Protein AF-0000000087151967 (afdb_homodimer)

Foldseek 3Di:
DPPPDCDPVNLVVLLLVLLLVLLVLVVDDPVRRPVVVSVVSLVVSPVSDDPPVSLVSNLVSVCVVVVPDDSCVSCVVSVNNPVPD/DPPPDCDPVNLVVLLLVLLLVLLVLVVDDPVRRPVVVSVVSLVVSPVSDDPPVSLVSNLVSVCVVVVPDDSCVSCVVSVCNPVPD

Sequence (170 aa):
MPRKGITGHDDWVVTEALATALVALEQLPSKHQPRAHMEDVRKILTSRCESGAVTLHLAQAKCRLFPDTNPLIIYEEYGLKDGLGMPRKGITGHDDWVVTEALATALVALEQLPSKHQPRAHMEDVRKILTSRCESGAVTLHLAQAKCRLFPDTNPLIIYEEYGLKDGLG

pLDDT: mean 89.19, std 17.87, range [27.5, 98.94]

Solvent-accessible surface area (backbone atoms only — not comparable to full-atom values): 9668 Å² total; per-residue (Å²): 127,80,75,78,71,80,45,75,66,50,54,50,51,50,48,51,22,32,26,27,21,47,50,57,46,64,69,43,61,76,92,64,39,62,54,72,61,46,50,52,45,50,52,55,41,49,73,74,35,61,89,68,44,48,54,51,44,38,34,52,26,44,40,63,77,36,71,87,52,61,57,67,60,46,31,37,76,60,70,42,60,66,83,69,117,126,78,78,76,71,79,46,75,66,51,52,50,51,51,47,50,22,35,26,28,21,47,51,56,47,66,69,42,60,77,92,63,39,62,57,71,62,46,50,53,44,49,51,54,44,49,74,74,36,60,88,64,44,49,54,52,45,38,33,52,27,44,41,63,76,37,71,86,53,60,57,69,60,48,31,38,75,60,68,39,62,65,84,70,107

Radius of gyration: 16.24 Å; Cα contacts (8 Å, |Δi|>4): 169; chains: 2; bounding box: 43×48×34 Å

Structure (mmCIF, N/CA/C/O backbone):
data_AF-0000000087151967-model_v1
#
loop_
_entity.id
_entity.type
_entity.pdbx_description
1 polymer 'Uncharacterized protein'
#
loop_
_atom_site.group_PDB
_atom_site.id
_atom_site.type_symbol
_atom_site.label_atom_id
_atom_site.label_alt_id
_atom_site.label_comp_id
_atom_site.label_asym_id
_atom_site.label_entity_id
_atom_site.label_seq_id
_atom_site.pdbx_PDB_ins_code
_atom_site.Cartn_x
_atom_site.Cartn_y
_atom_site.Cartn_z
_atom_site.occupancy
_atom_site.B_iso_or_equiv
_atom_site.auth_seq_id
_atom_site.auth_comp_id
_atom_site.auth_asym_id
_atom_site.auth_atom_id
_atom_site.pdbx_PDB_model_num
ATOM 1 N N . MET A 1 1 ? -25.062 -5.84 13.07 1 27.5 1 MET A N 1
ATOM 2 C CA . MET A 1 1 ? -23.938 -5.613 13.984 1 27.5 1 MET A CA 1
ATOM 3 C C . MET A 1 1 ? -23.141 -4.391 13.555 1 27.5 1 MET A C 1
ATOM 5 O O . MET A 1 1 ? -23.016 -4.098 12.367 1 27.5 1 MET A O 1
ATOM 9 N N . PRO A 1 2 ? -22.891 -3.307 14.398 1 30.02 2 PRO A N 1
ATOM 10 C CA . PRO A 1 2 ? -22.297 -2.037 13.977 1 30.02 2 PRO A CA 1
ATOM 11 C C . PRO A 1 2 ? -21.062 -2.227 13.109 1 30.02 2 PRO A C 1
ATOM 13 O O . PRO A 1 2 ? -20.359 -3.238 13.234 1 30.02 2 PRO A O 1
ATOM 16 N N . ARG A 1 3 ? -21.016 -2.119 11.883 1 38.25 3 ARG A N 1
ATOM 17 C CA . ARG A 1 3 ? -19.766 -1.962 11.148 1 38.25 3 ARG A CA 1
ATOM 18 C C . ARG A 1 3 ? -18.672 -1.381 12.055 1 38.25 3 ARG A C 1
ATOM 20 O O . ARG A 1 3 ? -18.797 -0.248 12.523 1 38.25 3 ARG A O 1
ATOM 27 N N . LYS A 1 4 ? -18 -2.066 13 1 44.59 4 LYS A N 1
ATOM 28 C CA . LYS A 1 4 ? -17.125 -1.518 14.039 1 44.59 4 LYS A CA 1
ATOM 29 C C . LYS A 1 4 ? -16.312 -0.345 13.508 1 44.59 4 LYS A C 1
ATOM 31 O O . LYS A 1 4 ? -15.727 -0.43 12.43 1 44.59 4 LYS A O 1
ATOM 36 N N . GLY A 1 5 ? -16.578 0.877 13.852 1 45.44 5 GLY A N 1
ATOM 37 C CA . GLY A 1 5 ? -16.172 2.234 13.516 1 45.44 5 GLY A CA 1
ATOM 38 C C . GLY A 1 5 ? -14.672 2.402 13.383 1 45.44 5 GLY A C 1
ATOM 39 O O . GLY A 1 5 ? -13.906 1.871 14.188 1 45.44 5 GLY A O 1
ATOM 40 N N . ILE A 1 6 ? -14.172 2.426 12.07 1 55.44 6 ILE A N 1
ATOM 41 C CA . ILE A 1 6 ? -12.781 2.82 11.836 1 55.44 6 ILE A CA 1
ATOM 42 C C . ILE A 1 6 ? -12.344 3.811 12.914 1 55.44 6 ILE A C 1
ATOM 44 O O . ILE A 1 6 ? -13.008 4.824 13.148 1 55.44 6 ILE A O 1
ATOM 48 N N . THR A 1 7 ? -11.414 3.357 13.875 1 71.25 7 THR A N 1
ATOM 49 C CA . THR A 1 7 ? -10.828 4.25 14.875 1 71.25 7 THR A CA 1
ATOM 50 C C . THR A 1 7 ? -9.82 5.195 14.227 1 71.25 7 THR A C 1
ATOM 52 O O . THR A 1 7 ? -9.477 5.035 13.055 1 71.25 7 THR A O 1
ATOM 55 N N . GLY A 1 8 ? -9.508 6.285 14.812 1 81.88 8 GLY A N 1
ATOM 56 C CA . GLY A 1 8 ? -8.445 7.16 14.352 1 81.88 8 GLY A CA 1
ATOM 57 C C . GLY A 1 8 ? -7.184 6.414 13.961 1 81.88 8 GLY A C 1
ATOM 58 O O . GLY A 1 8 ? -6.555 6.734 12.953 1 81.88 8 GLY A O 1
ATOM 59 N N . HIS A 1 9 ? -6.859 5.387 14.695 1 87.38 9 HIS A N 1
ATOM 60 C CA . HIS A 1 9 ? -5.707 4.547 14.398 1 87.38 9 HIS A CA 1
ATOM 61 C C . HIS A 1 9 ? -5.887 3.822 13.07 1 87.38 9 HIS A C 1
ATOM 63 O O . HIS A 1 9 ? -4.973 3.797 12.242 1 87.38 9 HIS A O 1
ATOM 69 N N . ASP A 1 10 ? -7.039 3.264 12.812 1 91.38 10 ASP A N 1
ATOM 70 C CA . ASP A 1 10 ? -7.309 2.572 11.555 1 91.38 10 ASP A CA 1
ATOM 71 C C . ASP A 1 10 ? -7.203 3.525 10.367 1 91.38 10 ASP A C 1
ATOM 73 O O . ASP A 1 10 ? -6.699 3.15 9.305 1 91.38 10 ASP A O 1
ATOM 77 N N . ASP A 1 11 ? -7.754 4.719 10.594 1 92.56 11 ASP A N 1
ATOM 78 C CA . ASP A 1 11 ? -7.664 5.711 9.531 1 92.56 11 ASP A CA 1
ATOM 79 C C . ASP A 1 11 ? -6.207 6.008 9.18 1 92.56 11 ASP A C 1
ATOM 81 O O . ASP A 1 11 ? -5.859 6.137 8 1 92.56 11 ASP A O 1
ATOM 85 N N . TRP A 1 12 ? -5.363 6.109 10.203 1 95.62 12 TRP A N 1
ATOM 86 C CA . TRP A 1 12 ? -3.941 6.355 9.984 1 95.62 12 TRP A CA 1
ATOM 87 C C . TRP A 1 12 ? -3.289 5.176 9.273 1 95.62 12 TRP A C 1
ATOM 89 O O . TRP A 1 12 ? -2.506 5.359 8.336 1 95.62 12 TRP A O 1
ATOM 99 N N . VAL A 1 13 ? -3.586 4.008 9.656 1 97.62 13 VAL A N 1
ATOM 100 C CA . VAL A 1 13 ? -3.021 2.803 9.055 1 97.62 13 VAL A CA 1
ATOM 101 C C . VAL A 1 13 ? -3.383 2.742 7.57 1 97.62 13 VAL A C 1
ATOM 103 O O . VAL A 1 13 ? -2.525 2.475 6.727 1 97.62 13 VAL A O 1
ATOM 106 N N . VAL A 1 14 ? -4.648 3.021 7.293 1 97.75 14 VAL A N 1
ATOM 107 C CA . VAL A 1 14 ? -5.102 2.996 5.906 1 97.75 14 VAL A CA 1
ATOM 108 C C . VAL A 1 14 ? -4.367 4.07 5.105 1 97.75 14 VAL A C 1
ATOM 110 O O . VAL A 1 14 ? -3.906 3.814 3.992 1 97.75 14 VAL A O 1
ATOM 113 N N . THR A 1 15 ? -4.219 5.227 5.695 1 97.69 15 THR A N 1
ATOM 114 C CA . THR A 1 15 ? -3.533 6.32 5.016 1 97.69 15 THR A CA 1
ATOM 115 C C . THR A 1 15 ? -2.092 5.938 4.691 1 97.69 15 THR A C 1
ATOM 117 O O . THR A 1 15 ? -1.638 6.117 3.559 1 97.69 15 THR A O 1
ATOM 120 N N . GLU A 1 16 ? -1.428 5.355 5.625 1 98.44 16 GLU A N 1
ATOM 121 C CA . GLU A 1 16 ? -0.041 4.953 5.414 1 98.44 16 GLU A CA 1
ATOM 122 C C . GLU A 1 16 ? 0.055 3.814 4.402 1 98.44 16 GLU A C 1
ATOM 124 O O . GLU A 1 16 ? 1.013 3.742 3.629 1 98.44 16 GLU A O 1
ATOM 129 N N . ALA A 1 17 ? -0.927 2.941 4.457 1 98.69 17 ALA A N 1
ATOM 130 C CA . ALA A 1 17 ? -0.931 1.844 3.492 1 98.69 17 ALA A CA 1
ATOM 131 C C . ALA A 1 17 ? -1.141 2.361 2.072 1 98.69 17 ALA A C 1
ATOM 133 O O . ALA A 1 17 ? -0.495 1.895 1.132 1 98.69 17 ALA A O 1
ATOM 134 N N . LEU A 1 18 ? -2.043 3.316 1.925 1 98.69 18 LEU A N 1
ATOM 135 C CA . LEU A 1 18 ? -2.256 3.941 0.624 1 98.69 18 LEU A CA 1
ATOM 136 C C . LEU A 1 18 ? -0.967 4.574 0.109 1 98.69 18 LEU A C 1
ATOM 138 O O . LEU A 1 18 ? -0.583 4.359 -1.044 1 98.69 18 LEU A O 1
ATOM 142 N N . ALA A 1 19 ? -0.304 5.293 0.963 1 98.69 19 ALA A N 1
ATOM 143 C CA . ALA A 1 19 ? 0.949 5.934 0.571 1 98.69 19 ALA A CA 1
ATOM 144 C C . ALA A 1 19 ? 2.004 4.895 0.202 1 98.69 19 ALA A C 1
ATOM 146 O O . ALA A 1 19 ? 2.689 5.031 -0.813 1 98.69 19 ALA A O 1
ATOM 147 N N . THR A 1 20 ? 2.156 3.891 1.007 1 98.94 20 THR A N 1
ATOM 148 C CA . THR A 1 20 ? 3.146 2.846 0.77 1 98.94 20 THR A CA 1
ATOM 149 C C . THR A 1 20 ? 2.873 2.133 -0.553 1 98.94 20 THR A C 1
ATOM 151 O O . THR A 1 20 ? 3.797 1.887 -1.332 1 98.94 20 THR A O 1
ATOM 154 N N . ALA A 1 21 ? 1.615 1.794 -0.763 1 98.94 21 ALA A N 1
ATOM 155 C CA . ALA A 1 21 ? 1.249 1.142 -2.018 1 98.94 21 ALA A CA 1
ATOM 156 C C . ALA A 1 21 ? 1.609 2.016 -3.215 1 98.94 21 ALA A C 1
ATOM 158 O O . ALA A 1 21 ? 2.191 1.535 -4.191 1 98.94 21 ALA A O 1
ATOM 159 N N . LEU A 1 22 ? 1.259 3.287 -3.123 1 98.81 22 LEU A N 1
ATOM 160 C CA . LEU A 1 22 ? 1.521 4.199 -4.234 1 98.81 22 LEU A CA 1
ATOM 161 C C . LEU A 1 22 ? 3.018 4.293 -4.516 1 98.81 22 LEU A C 1
ATOM 163 O O . LEU A 1 22 ? 3.443 4.18 -5.668 1 98.81 22 LEU A O 1
ATOM 167 N N . VAL A 1 23 ? 3.812 4.457 -3.508 1 98.88 23 VAL A N 1
ATOM 168 C CA . VAL A 1 23 ? 5.258 4.578 -3.686 1 98.88 23 VAL A CA 1
ATOM 169 C C . VAL A 1 23 ? 5.816 3.271 -4.242 1 98.88 23 VAL A C 1
ATOM 171 O O . VAL A 1 23 ? 6.695 3.285 -5.109 1 98.88 23 VAL A O 1
ATOM 174 N N . ALA A 1 24 ? 5.34 2.141 -3.727 1 98.88 24 ALA A N 1
ATOM 175 C CA . ALA A 1 24 ? 5.801 0.854 -4.238 1 98.88 24 ALA A CA 1
ATOM 176 C C . ALA A 1 24 ? 5.508 0.72 -5.73 1 98.88 24 ALA A C 1
ATOM 178 O O . ALA A 1 24 ? 6.371 0.288 -6.504 1 98.88 24 ALA A O 1
ATOM 179 N N . LEU A 1 25 ? 4.332 1.053 -6.129 1 98.81 25 LEU A N 1
ATOM 180 C CA . LEU A 1 25 ? 3.932 0.943 -7.527 1 98.81 25 LEU A CA 1
ATOM 181 C C . LEU A 1 25 ? 4.727 1.912 -8.398 1 98.81 25 LEU A C 1
ATOM 183 O O . LEU A 1 25 ? 5.027 1.61 -9.555 1 98.81 25 LEU A O 1
ATOM 187 N N . GLU A 1 26 ? 5.102 3.041 -7.883 1 98.44 26 GLU A N 1
ATOM 188 C CA . GLU A 1 26 ? 5.871 4.051 -8.609 1 98.44 26 GLU A CA 1
ATOM 189 C C . GLU A 1 26 ? 7.281 3.557 -8.906 1 98.44 26 GLU A C 1
ATOM 191 O O . GLU A 1 26 ? 7.957 4.094 -9.789 1 98.44 26 GLU A O 1
ATOM 196 N N . GLN A 1 27 ? 7.695 2.588 -8.125 1 98.19 27 GLN A N 1
ATOM 197 C CA . GLN A 1 27 ? 9.047 2.078 -8.32 1 98.19 27 GLN A CA 1
ATOM 198 C C . GLN A 1 27 ? 9.109 1.14 -9.523 1 98.19 27 GLN A C 1
ATOM 200 O O . GLN A 1 27 ? 10.203 0.799 -9.992 1 98.19 27 GLN A O 1
ATOM 205 N N . LEU A 1 28 ? 7.992 0.682 -10.047 1 98.25 28 LEU A N 1
ATOM 206 C CA . LEU A 1 28 ? 7.961 -0.209 -11.203 1 98.25 28 LEU A CA 1
ATOM 207 C C . LEU A 1 28 ? 8.344 0.538 -12.477 1 98.25 28 LEU A C 1
ATOM 209 O O . LEU A 1 28 ? 8.156 1.753 -12.57 1 98.25 28 LEU A O 1
ATOM 213 N N . PRO A 1 29 ? 8.953 -0.252 -13.469 1 97.81 29 PRO A N 1
ATOM 214 C CA . PRO A 1 29 ? 9.078 0.382 -14.789 1 97.81 29 PRO A CA 1
ATOM 215 C C . PRO A 1 29 ? 7.754 0.949 -15.297 1 97.81 29 PRO A C 1
ATOM 217 O O . PRO A 1 29 ? 6.691 0.388 -15.023 1 97.81 29 PRO A O 1
ATOM 220 N N . SER A 1 30 ? 7.797 2.092 -16.094 1 97.38 30 SER A N 1
ATOM 221 C CA . SER A 1 30 ? 6.625 2.846 -16.516 1 97.38 30 SER A CA 1
ATOM 222 C C . SER A 1 30 ? 5.605 1.941 -17.203 1 97.38 30 SER A C 1
ATOM 224 O O . SER A 1 30 ? 4.398 2.088 -17 1 97.38 30 SER A O 1
ATOM 226 N N . LYS A 1 31 ? 6.051 0.979 -17.969 1 96.62 31 LYS A N 1
ATOM 227 C CA . LYS A 1 31 ? 5.16 0.118 -18.734 1 96.62 31 LYS A CA 1
ATOM 228 C C . LYS A 1 31 ? 4.367 -0.813 -17.828 1 96.62 31 LYS A C 1
ATOM 230 O O . LYS A 1 31 ? 3.342 -1.363 -18.234 1 96.62 31 LYS A O 1
ATOM 235 N N . HIS A 1 32 ? 4.875 -0.98 -16.562 1 97.44 32 HIS A N 1
ATOM 236 C CA . HIS A 1 32 ? 4.23 -1.921 -15.648 1 97.44 32 HIS A CA 1
ATOM 237 C C . HIS A 1 32 ? 3.416 -1.189 -14.594 1 97.44 32 HIS A C 1
ATOM 239 O O . HIS A 1 32 ? 2.76 -1.823 -13.758 1 97.44 32 HIS A O 1
ATOM 245 N N . GLN A 1 33 ? 3.471 0.177 -14.602 1 98.12 33 GLN A N 1
ATOM 246 C CA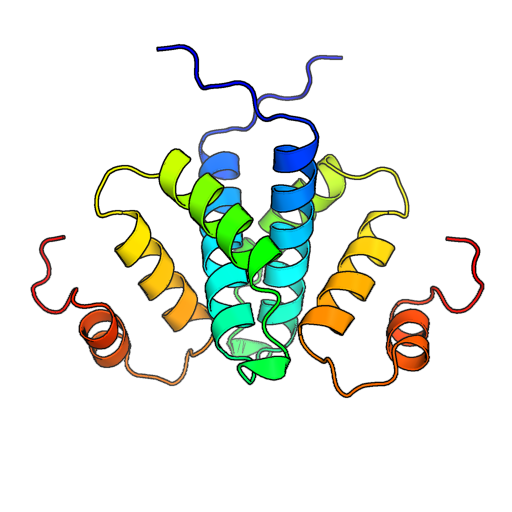 . GLN A 1 33 ? 2.727 0.928 -13.602 1 98.12 33 GLN A CA 1
ATOM 247 C C . GLN A 1 33 ? 1.239 0.978 -13.938 1 98.12 33 GLN A C 1
ATOM 249 O O . GLN A 1 33 ? 0.857 1.463 -15.008 1 98.12 33 GLN A O 1
ATOM 254 N N . PRO A 1 34 ? 0.412 0.386 -13.016 1 97.56 34 PRO A N 1
ATOM 255 C CA . PRO A 1 34 ? -1.028 0.512 -13.242 1 97.56 34 PRO A CA 1
ATOM 256 C C . PRO A 1 34 ? -1.546 1.926 -12.984 1 97.56 34 PRO A C 1
ATOM 258 O O . PRO A 1 34 ? -2.117 2.195 -11.93 1 97.56 34 PRO A O 1
ATOM 261 N N . ARG A 1 35 ? -1.534 2.758 -13.914 1 96.94 35 ARG A N 1
ATOM 262 C CA . ARG A 1 35 ? -1.692 4.199 -13.766 1 96.94 35 ARG A CA 1
ATOM 263 C C . ARG A 1 35 ? -3.09 4.551 -13.266 1 96.94 35 ARG A C 1
ATOM 265 O O . ARG A 1 35 ? -3.246 5.41 -12.398 1 96.94 35 ARG A O 1
ATOM 272 N N . ALA A 1 36 ? -4.074 3.887 -13.914 1 96.44 36 ALA A N 1
ATOM 273 C CA . ALA A 1 36 ? -5.434 4.188 -13.477 1 96.44 36 ALA A CA 1
ATOM 274 C C . ALA A 1 36 ? -5.625 3.855 -12 1 96.44 36 ALA A C 1
ATOM 276 O O . ALA A 1 36 ? -6.219 4.637 -11.258 1 96.44 36 ALA A O 1
ATOM 277 N N . HIS A 1 37 ? -5.113 2.703 -11.594 1 96.5 37 HIS A N 1
ATOM 278 C CA . HIS A 1 37 ? -5.184 2.312 -10.188 1 96.5 37 HIS A CA 1
ATOM 279 C C . HIS A 1 37 ? -4.402 3.279 -9.305 1 96.5 37 HIS A C 1
ATOM 281 O O . HIS A 1 37 ? -4.863 3.652 -8.227 1 96.5 37 HIS A O 1
ATOM 287 N N . MET A 1 38 ? -3.254 3.711 -9.703 1 98.38 38 MET A N 1
ATOM 288 C CA . MET A 1 38 ? -2.422 4.648 -8.953 1 98.38 38 MET A CA 1
ATOM 289 C C . MET A 1 38 ? -3.135 5.984 -8.773 1 98.38 38 MET A C 1
ATOM 291 O O . MET A 1 38 ? -3.057 6.594 -7.707 1 98.38 38 MET A O 1
ATOM 295 N N . GLU A 1 39 ? -3.814 6.414 -9.805 1 97.88 39 GLU A N 1
ATOM 296 C CA . GLU A 1 39 ? -4.574 7.656 -9.711 1 97.88 39 GLU A CA 1
ATOM 297 C C . GLU A 1 39 ? -5.691 7.543 -8.68 1 97.88 39 GLU A C 1
ATOM 299 O O . GLU A 1 39 ? -5.926 8.477 -7.902 1 97.88 39 GLU A O 1
ATOM 304 N N . ASP A 1 40 ? -6.348 6.402 -8.672 1 97.75 40 ASP A N 1
ATOM 305 C CA . ASP A 1 40 ? -7.395 6.184 -7.684 1 97.75 40 ASP A CA 1
ATOM 306 C C . ASP A 1 40 ? -6.824 6.199 -6.266 1 97.75 40 ASP A C 1
ATOM 308 O O . ASP A 1 40 ? -7.418 6.793 -5.359 1 97.75 40 ASP A O 1
ATOM 312 N N . VAL A 1 41 ? -5.738 5.586 -6.07 1 98.31 41 VAL A N 1
ATOM 313 C CA . VAL A 1 41 ? -5.086 5.562 -4.766 1 98.31 41 VAL A CA 1
ATOM 314 C C . VAL A 1 41 ? -4.719 6.984 -4.348 1 98.31 41 VAL A C 1
ATOM 316 O O . VAL A 1 41 ? -4.953 7.379 -3.201 1 98.31 41 VAL A O 1
ATOM 319 N N . ARG A 1 42 ? -4.18 7.734 -5.277 1 97.69 42 ARG A N 1
ATOM 320 C CA . ARG A 1 42 ? -3.783 9.109 -4.984 1 97.69 42 ARG A CA 1
ATOM 321 C C . ARG A 1 42 ? -4.988 9.953 -4.586 1 97.69 42 ARG A C 1
ATOM 323 O O . ARG A 1 42 ? -4.902 10.773 -3.668 1 97.69 42 ARG A O 1
ATOM 330 N N . LYS A 1 43 ? -6.043 9.758 -5.266 1 96.75 43 LYS A N 1
ATOM 331 C CA . LYS A 1 43 ? -7.262 10.5 -4.969 1 96.75 43 LYS A CA 1
ATOM 332 C C . LYS A 1 43 ? -7.75 10.219 -3.553 1 96.75 43 LYS A C 1
ATOM 334 O O . LYS A 1 43 ? -8.086 11.141 -2.809 1 96.75 43 LYS A O 1
ATOM 339 N N . ILE A 1 44 ? -7.816 9 -3.207 1 96.44 44 ILE A N 1
ATOM 340 C CA . ILE A 1 44 ? -8.297 8.625 -1.88 1 96.44 44 ILE A CA 1
ATOM 341 C C . ILE A 1 44 ? -7.32 9.133 -0.82 1 96.44 44 ILE A C 1
ATOM 343 O O . ILE A 1 44 ? -7.734 9.68 0.204 1 96.44 44 ILE A O 1
ATOM 347 N N . LEU A 1 45 ? -6.047 8.977 -1.094 1 97.19 45 LEU A N 1
ATOM 348 C CA . LEU A 1 45 ? -5.035 9.469 -0.166 1 97.19 45 LEU A CA 1
ATOM 349 C C . LEU A 1 45 ? -5.188 10.969 0.066 1 97.19 45 LEU A C 1
ATOM 351 O O . LEU A 1 45 ? -5.176 11.43 1.211 1 97.19 45 LEU A O 1
ATOM 355 N N . THR A 1 46 ? -5.359 11.688 -1.01 1 96.5 46 THR A N 1
ATOM 356 C CA . THR A 1 46 ? -5.5 13.141 -0.939 1 96.5 46 THR A CA 1
ATOM 357 C C . THR A 1 46 ? -6.75 13.523 -0.152 1 96.5 46 THR A C 1
ATOM 359 O O . THR A 1 46 ? -6.73 14.484 0.622 1 96.5 46 THR A O 1
ATOM 362 N N . SER A 1 47 ? -7.789 12.75 -0.341 1 93.56 47 SER A N 1
ATOM 363 C CA . SER A 1 47 ? -9.047 13.055 0.33 1 93.56 47 SER A CA 1
ATOM 364 C C . SER A 1 47 ? -8.953 12.789 1.828 1 93.56 47 SER A C 1
ATOM 366 O O . SER A 1 47 ? -9.734 13.328 2.609 1 93.56 47 SER A O 1
ATOM 368 N N . ARG A 1 48 ? -8.008 12.008 2.262 1 92.56 48 ARG A N 1
ATOM 369 C CA . ARG A 1 48 ? -7.883 11.617 3.66 1 92.56 48 ARG A CA 1
ATOM 370 C C . ARG A 1 48 ? -6.902 12.523 4.398 1 92.56 48 ARG A C 1
ATOM 372 O O . ARG A 1 48 ? -6.789 12.453 5.621 1 92.56 48 ARG A O 1
ATOM 379 N N . CYS A 1 49 ? -6.207 13.273 3.602 1 91.56 49 CYS A N 1
ATOM 380 C CA . CYS A 1 49 ? -5.121 14.039 4.203 1 91.56 49 CYS A CA 1
ATOM 381 C C . CYS A 1 49 ? -5.395 15.531 4.121 1 91.56 49 CYS A C 1
ATOM 383 O O . CYS A 1 49 ? -6.07 15.992 3.199 1 91.56 49 CYS A O 1
ATOM 385 N N . GLU A 1 50 ? -4.91 16.203 5.145 1 85.69 50 GLU A N 1
ATOM 386 C CA . GLU A 1 50 ? -4.848 17.656 5.027 1 85.69 50 GLU A CA 1
ATOM 387 C C . GLU A 1 50 ? -3.879 18.078 3.926 1 85.69 50 GLU A C 1
ATOM 389 O O . GLU A 1 50 ? -2.996 17.312 3.539 1 85.69 50 GLU A O 1
ATOM 394 N N . SER A 1 51 ? -3.988 19.266 3.541 1 78.75 51 SER A N 1
ATOM 395 C CA . SER A 1 51 ? -3.137 19.797 2.482 1 78.75 51 SER A CA 1
ATOM 396 C C . SER A 1 51 ? -1.661 19.672 2.85 1 78.75 51 SER A C 1
ATOM 398 O O . SER A 1 51 ? -1.269 20 3.973 1 78.75 51 SER A O 1
ATOM 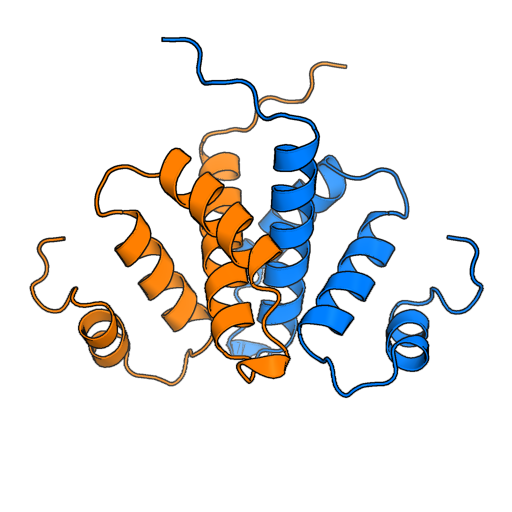400 N N . GLY A 1 52 ? -0.829 19.203 2.035 1 79.25 52 GLY A N 1
ATOM 401 C CA . GLY A 1 52 ? 0.601 19.062 2.258 1 79.25 52 GLY A CA 1
ATOM 402 C C . GLY A 1 52 ? 0.969 17.766 2.953 1 79.25 52 GLY A C 1
ATOM 403 O O . GLY A 1 52 ? 2.125 17.344 2.914 1 79.25 52 GLY A O 1
ATOM 404 N N . ALA A 1 53 ? -0.025 17.25 3.594 1 93.19 53 ALA A N 1
ATOM 405 C CA . ALA A 1 53 ? 0.288 16.047 4.359 1 93.19 53 ALA A CA 1
ATOM 406 C C . ALA A 1 53 ? 0.53 14.852 3.438 1 93.19 53 ALA A C 1
ATOM 408 O O . ALA A 1 53 ? 1.217 13.898 3.811 1 93.19 53 ALA A O 1
ATOM 409 N N . VAL A 1 54 ? -0.02 14.93 2.242 1 96.06 54 VAL A N 1
ATOM 410 C CA . VAL A 1 54 ? 0.13 13.836 1.288 1 96.06 54 VAL A CA 1
ATOM 411 C C . VAL A 1 54 ? 1.611 13.609 0.995 1 96.06 54 VAL A C 1
ATOM 413 O O . VAL A 1 54 ? 2.094 12.477 1.055 1 96.06 54 VAL A O 1
ATOM 416 N N . THR A 1 55 ? 2.303 14.711 0.719 1 96.25 55 THR A N 1
ATOM 417 C CA . THR A 1 55 ? 3.721 14.609 0.391 1 96.25 55 THR A CA 1
ATOM 418 C C . THR A 1 55 ? 4.508 14.031 1.564 1 96.25 55 THR A C 1
ATOM 420 O O . THR A 1 55 ? 5.43 13.234 1.369 1 96.25 55 THR A O 1
ATOM 423 N N . LEU A 1 56 ? 4.16 14.422 2.723 1 96.5 56 LEU A N 1
ATOM 424 C CA . LEU A 1 56 ? 4.812 13.883 3.912 1 96.5 56 LEU A CA 1
ATOM 425 C C . LEU A 1 56 ? 4.57 12.383 4.039 1 96.5 56 LEU A C 1
ATOM 427 O O . LEU A 1 56 ? 5.496 11.625 4.328 1 96.5 56 LEU A O 1
ATOM 431 N N . HIS A 1 57 ? 3.375 11.977 3.814 1 97.62 57 HIS A N 1
ATOM 432 C CA . HIS A 1 57 ? 3.064 10.547 3.875 1 97.62 57 HIS A CA 1
ATOM 433 C C . HIS A 1 57 ? 3.82 9.773 2.803 1 97.62 57 HIS A C 1
ATOM 435 O O . HIS A 1 57 ? 4.262 8.648 3.039 1 97.62 57 HIS A O 1
ATOM 441 N N . LEU A 1 58 ? 3.936 10.359 1.665 1 97.94 58 LEU A N 1
ATOM 442 C CA . LEU A 1 58 ? 4.668 9.695 0.595 1 97.94 58 LEU A CA 1
ATOM 443 C C . LEU A 1 58 ? 6.145 9.562 0.949 1 97.94 58 LEU A C 1
ATOM 445 O O . LEU A 1 58 ? 6.754 8.516 0.71 1 97.94 58 LEU A O 1
ATOM 449 N N . ALA A 1 59 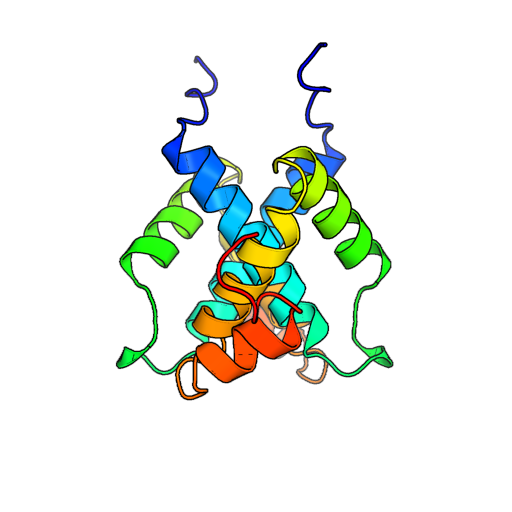? 6.688 10.609 1.506 1 97.56 59 ALA A N 1
ATOM 450 C CA . ALA A 1 59 ? 8.086 10.555 1.929 1 97.56 59 ALA A CA 1
ATOM 451 C C . ALA A 1 59 ? 8.297 9.492 3.002 1 97.56 59 ALA A C 1
ATOM 453 O O . ALA A 1 59 ? 9.266 8.734 2.955 1 97.56 59 ALA A O 1
ATOM 454 N N . GLN A 1 60 ? 7.414 9.461 3.891 1 97.69 60 GLN A N 1
ATOM 455 C CA . GLN A 1 60 ? 7.488 8.461 4.949 1 97.69 60 GLN A CA 1
ATOM 456 C C . GLN A 1 60 ? 7.383 7.051 4.379 1 97.69 60 GLN A C 1
ATOM 458 O O . GLN A 1 60 ? 8.086 6.141 4.824 1 97.69 60 GLN A O 1
ATOM 463 N N . ALA A 1 61 ? 6.539 6.836 3.473 1 98.5 61 ALA A N 1
ATOM 464 C CA . ALA A 1 61 ? 6.402 5.543 2.805 1 98.5 61 ALA A CA 1
ATOM 465 C C . ALA A 1 61 ? 7.695 5.152 2.096 1 98.5 61 ALA A C 1
ATOM 467 O O . ALA A 1 61 ? 8.117 3.992 2.148 1 98.5 61 ALA A O 1
ATOM 468 N N . LYS A 1 62 ? 8.266 6.133 1.401 1 98.56 62 LYS A N 1
ATOM 469 C CA . LYS A 1 62 ? 9.539 5.883 0.723 1 98.56 62 LYS A CA 1
ATOM 470 C C . LYS A 1 62 ? 10.609 5.445 1.714 1 98.56 62 LYS A C 1
ATOM 472 O O . LYS A 1 62 ? 11.398 4.539 1.427 1 98.56 62 LYS A O 1
ATOM 477 N N . CYS A 1 63 ? 10.664 6.105 2.82 1 98 63 CYS A N 1
ATOM 478 C CA . CYS A 1 63 ? 11.617 5.711 3.854 1 98 63 CYS A CA 1
ATOM 479 C C . CYS A 1 63 ? 11.383 4.273 4.297 1 98 63 CYS A C 1
ATOM 481 O O . CYS A 1 63 ? 12.328 3.531 4.547 1 98 63 CYS A O 1
ATOM 483 N N . ARG A 1 64 ? 10.109 3.855 4.418 1 97.94 64 ARG A N 1
ATOM 484 C CA . ARG A 1 64 ? 9.766 2.498 4.828 1 97.94 64 ARG A CA 1
ATOM 485 C C . ARG A 1 64 ? 10.273 1.478 3.812 1 97.94 64 ARG A C 1
ATOM 487 O O . ARG A 1 64 ? 10.75 0.405 4.188 1 97.94 64 ARG A O 1
ATOM 494 N N . LEU A 1 65 ? 10.164 1.829 2.592 1 98.56 65 LEU A N 1
ATOM 495 C CA . LEU A 1 65 ? 10.461 0.876 1.527 1 98.56 65 LEU A CA 1
ATOM 496 C C . LEU A 1 65 ? 11.945 0.877 1.199 1 98.56 65 LEU A C 1
ATOM 498 O O . LEU A 1 65 ? 12.453 -0.055 0.566 1 98.56 65 LEU A O 1
ATOM 502 N N . PHE A 1 66 ? 12.602 1.948 1.562 1 98.44 66 PHE A N 1
ATOM 503 C CA . PHE A 1 66 ? 14.031 2.068 1.306 1 98.44 66 PHE A CA 1
ATOM 504 C C . PHE A 1 66 ? 14.781 2.418 2.586 1 98.44 66 PHE A C 1
ATOM 506 O O . PHE A 1 66 ? 15.375 3.49 2.688 1 98.44 66 PHE A O 1
ATOM 513 N N . PRO A 1 67 ? 14.891 1.463 3.459 1 97.56 67 PRO A N 1
ATOM 514 C CA . PRO A 1 67 ? 15.383 1.747 4.809 1 97.56 67 PRO A CA 1
ATOM 515 C C . PRO A 1 67 ? 16.875 2.047 4.836 1 97.56 67 PRO A C 1
ATOM 517 O O . PRO A 1 67 ? 17.391 2.615 5.809 1 97.56 67 PRO A O 1
ATOM 520 N N . ASP A 1 68 ? 17.609 1.754 3.803 1 97.12 68 ASP A N 1
ATOM 521 C CA . ASP A 1 68 ? 19.047 1.971 3.812 1 97.12 68 ASP A CA 1
ATOM 522 C C . ASP A 1 68 ? 19.406 3.344 3.242 1 97.12 68 ASP A C 1
ATOM 524 O O . ASP A 1 68 ? 20.562 3.762 3.289 1 97.12 68 ASP A O 1
ATOM 528 N N . THR A 1 69 ? 18.406 4.023 2.721 1 97.31 69 THR A N 1
ATOM 529 C CA . THR A 1 69 ? 18.641 5.363 2.197 1 97.31 69 THR A CA 1
ATOM 530 C C . THR A 1 69 ? 18.516 6.406 3.303 1 97.31 69 THR A C 1
ATOM 532 O O . THR A 1 69 ? 17.594 6.328 4.129 1 97.31 69 THR A O 1
ATOM 535 N N . ASN A 1 70 ? 19.422 7.324 3.32 1 97.25 70 ASN A N 1
ATOM 536 C CA . ASN A 1 70 ? 19.328 8.43 4.273 1 97.25 70 ASN A CA 1
ATOM 537 C C . ASN A 1 70 ? 17.984 9.141 4.18 1 97.25 70 ASN A C 1
ATOM 539 O O . ASN A 1 70 ? 17.625 9.672 3.129 1 97.25 70 ASN A O 1
ATOM 543 N N . PRO A 1 71 ? 17.281 9.219 5.262 1 97.06 71 PRO A N 1
ATOM 544 C CA . PRO A 1 71 ? 15.969 9.852 5.223 1 97.06 71 PRO A CA 1
ATOM 545 C C . PRO A 1 71 ? 16.016 11.297 4.734 1 97.06 71 PRO A C 1
ATOM 547 O O . PRO A 1 71 ? 15.086 11.766 4.078 1 97.06 71 PRO A O 1
ATOM 550 N N . LEU A 1 72 ? 17.016 12.008 5.074 1 95.81 72 LEU A N 1
ATOM 551 C CA . LEU A 1 72 ? 17.125 13.398 4.652 1 95.81 72 LEU A CA 1
ATOM 552 C C . LEU A 1 72 ? 17.125 13.508 3.131 1 95.81 72 LEU A C 1
ATOM 554 O O . LEU A 1 72 ? 16.578 14.461 2.57 1 95.81 72 LEU A O 1
ATOM 558 N N . ILE A 1 73 ? 17.781 12.562 2.484 1 96.69 73 ILE A N 1
ATOM 559 C CA . ILE A 1 73 ? 17.812 12.516 1.027 1 96.69 73 ILE A CA 1
ATOM 560 C C . ILE A 1 73 ? 16.406 12.281 0.488 1 96.69 73 ILE A C 1
ATOM 562 O O . ILE A 1 73 ? 15.977 12.953 -0.453 1 96.69 73 ILE A O 1
ATOM 566 N N . ILE A 1 74 ? 15.664 11.438 1.132 1 97.06 74 ILE A N 1
ATOM 567 C CA . ILE A 1 74 ? 14.312 11.102 0.688 1 97.06 74 ILE A CA 1
ATOM 568 C C . ILE A 1 74 ? 13.391 12.305 0.888 1 97.06 74 ILE A C 1
ATOM 570 O O . ILE A 1 74 ? 12.648 12.68 -0.021 1 97.06 74 ILE A O 1
ATOM 574 N N . TYR A 1 75 ? 13.461 12.891 2.035 1 95.62 75 TYR A N 1
ATOM 575 C CA . TYR A 1 75 ? 12.602 14.039 2.295 1 95.62 75 TYR A CA 1
ATOM 576 C C . TYR A 1 75 ? 12.891 15.172 1.312 1 95.62 75 TYR A C 1
ATOM 578 O O . TYR A 1 75 ? 11.977 15.859 0.864 1 95.62 75 TYR A O 1
ATOM 586 N N . GLU A 1 76 ? 14.148 15.336 1.007 1 95.56 76 GLU A N 1
ATOM 587 C CA . GLU A 1 76 ? 14.523 16.344 0.018 1 95.56 76 GLU A CA 1
ATOM 588 C C . GLU A 1 76 ? 13.938 16.016 -1.354 1 95.56 76 GLU A C 1
ATOM 590 O O . GLU A 1 76 ? 13.492 16.906 -2.076 1 95.56 76 GLU A O 1
ATOM 595 N N . GLU A 1 77 ? 13.992 14.734 -1.73 1 95.31 77 GLU A N 1
ATOM 596 C CA . GLU A 1 77 ? 13.414 14.273 -2.988 1 95.31 77 GLU A CA 1
ATOM 597 C C . GLU A 1 77 ? 11.938 14.656 -3.094 1 95.31 77 GLU A C 1
ATOM 599 O O . GLU A 1 77 ? 11.43 14.891 -4.191 1 95.31 77 GLU A O 1
ATOM 604 N N . TYR A 1 78 ? 11.328 14.742 -1.934 1 95.06 78 TYR A N 1
ATOM 605 C CA . TYR A 1 78 ? 9.898 15.055 -1.915 1 95.06 78 TYR A CA 1
ATOM 606 C C . TYR A 1 78 ? 9.672 16.531 -1.626 1 95.06 78 TYR A C 1
ATOM 608 O O . TYR A 1 78 ? 8.539 16.953 -1.357 1 95.06 78 TYR A O 1
ATOM 616 N N . GLY A 1 79 ? 10.797 17.297 -1.643 1 92.81 79 GLY A N 1
ATOM 617 C CA . GLY A 1 79 ? 10.688 18.734 -1.499 1 92.81 79 GLY A CA 1
ATOM 618 C C . GLY A 1 79 ? 10.43 19.172 -0.07 1 92.81 79 GLY A C 1
ATOM 619 O O . GLY A 1 79 ? 9.836 20.234 0.163 1 92.81 79 GLY A O 1
ATOM 620 N N . LEU A 1 80 ? 10.641 18.281 0.879 1 89.5 80 LEU A N 1
ATOM 621 C CA . LEU A 1 80 ? 10.367 18.578 2.281 1 89.5 80 LEU A CA 1
ATOM 622 C C . LEU A 1 80 ? 11.641 19.016 3.002 1 89.5 80 LEU A C 1
ATOM 624 O O . LEU A 1 80 ? 11.703 18.984 4.234 1 89.5 80 LEU A O 1
ATOM 628 N N . LYS A 1 81 ? 12.75 19.219 2.201 1 73.94 81 LYS A N 1
ATOM 629 C CA . LYS A 1 81 ? 13.984 19.672 2.83 1 73.94 81 LYS A CA 1
ATOM 630 C C . LYS A 1 81 ? 13.695 20.656 3.957 1 73.94 81 LYS A C 1
ATOM 632 O O . LYS A 1 81 ? 14.367 20.641 4.992 1 73.94 81 LYS A O 1
ATOM 637 N N . ASP A 1 82 ? 13.016 21.703 3.602 1 59.72 82 ASP A N 1
ATOM 638 C CA . ASP A 1 82 ? 12.875 22.719 4.645 1 59.72 82 ASP A CA 1
ATOM 639 C C . ASP A 1 82 ? 11.891 22.266 5.719 1 59.72 82 ASP A C 1
ATOM 641 O O . ASP A 1 82 ? 10.852 21.688 5.41 1 59.72 82 ASP A O 1
ATOM 645 N N . GLY A 1 83 ? 12.203 21.453 6.836 1 46.47 83 GLY A N 1
ATOM 646 C CA . GLY A 1 83 ? 11.5 20.953 8.008 1 46.47 83 GLY A CA 1
ATOM 647 C C . GLY A 1 83 ? 10.008 21.219 7.965 1 46.47 83 GLY A C 1
ATOM 648 O O . GLY A 1 83 ? 9.281 20.844 8.891 1 46.47 83 GLY A O 1
ATOM 649 N N . LEU A 1 84 ? 9.43 22.328 7.449 1 41.75 84 LEU A N 1
ATOM 650 C CA . LEU A 1 84 ? 8.141 22.938 7.766 1 41.75 84 LEU A CA 1
ATOM 651 C C . LEU A 1 84 ? 7.047 22.375 6.859 1 41.75 84 LEU A C 1
ATOM 653 O O . LEU A 1 84 ? 5.949 22.938 6.789 1 41.75 84 LEU A O 1
ATOM 657 N N . GLY A 1 85 ? 7.008 21.375 6.223 1 33.78 85 GLY A N 1
ATOM 658 C CA . GLY A 1 85 ? 5.645 21.25 5.723 1 33.78 85 GLY A CA 1
ATOM 659 C C . GLY A 1 85 ? 4.617 21.078 6.824 1 33.78 85 GLY A C 1
ATOM 660 O O . GLY A 1 85 ? 4.969 20.766 7.961 1 33.78 85 GLY A O 1
ATOM 661 N N . MET B 1 1 ? -19.266 19.375 5.734 1 29.58 1 MET B N 1
ATOM 662 C CA . MET B 1 1 ? -19.453 18.781 4.41 1 29.58 1 MET B CA 1
ATOM 663 C C . MET B 1 1 ? -19.438 17.266 4.477 1 29.58 1 MET B C 1
ATOM 665 O O . MET B 1 1 ? -18.719 16.688 5.293 1 29.58 1 MET B O 1
ATOM 669 N N . PRO B 1 2 ? -20.453 16.469 4.039 1 32.97 2 PRO B N 1
ATOM 670 C CA . PRO B 1 2 ? -20.562 15.031 4.328 1 32.97 2 PRO B CA 1
ATOM 671 C C . PRO B 1 2 ? -19.281 14.273 4.016 1 32.97 2 PRO B C 1
ATOM 673 O O . PRO B 1 2 ? -18.5 14.695 3.16 1 32.97 2 PRO B O 1
ATOM 676 N N . ARG B 1 3 ? -18.438 13.828 4.914 1 42.25 3 ARG B N 1
ATOM 677 C CA . ARG B 1 3 ? -17.391 12.867 4.57 1 42.25 3 ARG B CA 1
ATOM 678 C C . ARG B 1 3 ? -17.766 12.07 3.322 1 42.25 3 ARG B C 1
ATOM 680 O O . ARG B 1 3 ? -18.812 11.406 3.289 1 42.25 3 ARG B O 1
ATOM 687 N N . LYS B 1 4 ? -17.672 12.555 2.131 1 47.91 4 LYS B N 1
ATOM 688 C CA . LYS B 1 4 ? -18.172 11.969 0.891 1 47.91 4 LYS B CA 1
ATOM 689 C C . LYS B 1 4 ? -18.047 10.453 0.911 1 47.91 4 LYS B C 1
ATOM 691 O O . LYS B 1 4 ? -17.016 9.914 1.325 1 47.91 4 LYS B O 1
ATOM 696 N N . GLY B 1 5 ? -19.109 9.688 1.029 1 49.22 5 GLY B N 1
ATOM 697 C CA . GLY B 1 5 ? -19.375 8.273 1.244 1 49.22 5 GLY B CA 1
ATOM 698 C C . GLY B 1 5 ? -18.5 7.367 0.397 1 49.22 5 GLY B C 1
ATOM 699 O O . GLY B 1 5 ? -18.359 7.59 -0.806 1 49.22 5 GLY B O 1
ATOM 700 N N . ILE B 1 6 ? -17.391 6.793 1.047 1 58.12 6 ILE B N 1
ATOM 701 C CA . ILE B 1 6 ? -16.625 5.727 0.405 1 58.12 6 ILE B CA 1
ATOM 702 C C . ILE B 1 6 ? -17.562 4.867 -0.447 1 58.12 6 ILE B C 1
ATOM 704 O O . ILE B 1 6 ? -18.578 4.383 0.039 1 58.12 6 ILE B O 1
ATOM 708 N N . THR B 1 7 ? -17.469 5.012 -1.871 1 72.94 7 THR B N 1
ATOM 709 C CA . THR B 1 7 ? -18.203 4.156 -2.795 1 72.94 7 THR B CA 1
ATOM 710 C C . THR B 1 7 ? -17.625 2.742 -2.795 1 72.94 7 THR B C 1
ATOM 712 O O . THR B 1 7 ? -16.578 2.494 -2.205 1 72.94 7 THR B O 1
ATOM 715 N N . GLY B 1 8 ? -18.375 1.803 -3.248 1 82.5 8 GLY B N 1
ATOM 716 C CA . GLY B 1 8 ? -17.859 0.453 -3.439 1 82.5 8 GLY B CA 1
ATOM 717 C C . GLY B 1 8 ? -16.516 0.413 -4.137 1 82.5 8 GLY B C 1
ATOM 718 O O . GLY B 1 8 ? -15.648 -0.372 -3.764 1 82.5 8 GLY B O 1
ATOM 719 N N . HIS B 1 9 ? -16.328 1.262 -5.086 1 87.81 9 HIS B N 1
ATOM 720 C CA . HIS B 1 9 ? -15.047 1.368 -5.789 1 87.81 9 HIS B CA 1
ATOM 721 C C . HIS B 1 9 ? -13.938 1.815 -4.848 1 87.81 9 HIS B C 1
ATOM 723 O O . HIS B 1 9 ? -12.844 1.241 -4.855 1 87.81 9 HIS B O 1
ATOM 729 N N . ASP B 1 10 ? -14.18 2.801 -4.02 1 91.56 10 ASP B N 1
ATOM 730 C CA . ASP B 1 10 ? -13.172 3.273 -3.068 1 91.56 10 ASP B CA 1
ATOM 731 C C . ASP B 1 10 ? -12.781 2.168 -2.09 1 91.56 10 ASP B C 1
ATOM 733 O O . ASP B 1 10 ? -11.609 2.039 -1.729 1 91.56 10 ASP B O 1
ATOM 737 N N . ASP B 1 11 ? -13.828 1.453 -1.673 1 92.81 11 ASP B N 1
ATOM 738 C CA . ASP B 1 11 ? -13.555 0.347 -0.763 1 92.81 11 ASP B CA 1
ATOM 739 C C . ASP B 1 11 ? -12.617 -0.671 -1.407 1 92.81 11 ASP B C 1
ATOM 741 O O . ASP B 1 11 ? -11.703 -1.182 -0.755 1 92.81 11 ASP B O 1
ATOM 745 N N . TRP B 1 12 ? -12.867 -0.97 -2.684 1 95.44 12 TRP B N 1
ATOM 746 C CA . TRP B 1 12 ? -12.008 -1.9 -3.41 1 95.44 12 TRP B CA 1
ATOM 747 C C . TRP B 1 12 ? -10.594 -1.339 -3.555 1 95.44 12 TRP B C 1
ATOM 749 O O . TRP B 1 12 ? -9.609 -2.055 -3.355 1 95.44 12 TRP B O 1
ATOM 759 N N . VAL B 1 13 ? -10.453 -0.119 -3.867 1 97.62 13 VAL B N 1
ATOM 760 C CA . VAL B 1 13 ? -9.156 0.529 -4.043 1 97.62 13 VAL B CA 1
ATOM 761 C C . VAL B 1 13 ? -8.367 0.46 -2.74 1 97.62 13 VAL B C 1
ATOM 763 O O . VAL B 1 13 ? -7.18 0.116 -2.744 1 97.62 13 VAL B O 1
ATOM 766 N N . VAL B 1 14 ? -9.062 0.767 -1.64 1 97.75 14 VAL B N 1
ATOM 767 C CA . VAL B 1 14 ? -8.406 0.728 -0.34 1 97.75 14 VAL B CA 1
ATOM 768 C C . VAL B 1 14 ? -7.957 -0.699 -0.029 1 97.75 14 VAL B C 1
ATOM 770 O O . VAL B 1 14 ? -6.832 -0.92 0.421 1 97.75 14 VAL B O 1
ATOM 773 N N . THR B 1 15 ? -8.805 -1.644 -0.326 1 97.75 15 THR B N 1
ATOM 774 C CA . THR B 1 15 ? -8.484 -3.043 -0.069 1 97.75 15 THR B CA 1
ATOM 775 C C . THR B 1 15 ? -7.25 -3.467 -0.86 1 97.75 15 THR B C 1
ATOM 777 O O . THR B 1 15 ? -6.324 -4.062 -0.305 1 97.75 15 THR B O 1
ATOM 780 N N . GLU B 1 16 ? -7.195 -3.098 -2.096 1 98.44 16 GLU B N 1
ATOM 781 C CA . GLU B 1 16 ? -6.059 -3.455 -2.936 1 98.44 16 GLU B CA 1
ATOM 782 C C . GLU B 1 16 ? -4.793 -2.727 -2.49 1 98.44 16 GLU B C 1
ATOM 784 O O . GLU B 1 16 ? -3.691 -3.271 -2.578 1 98.44 16 GLU B O 1
ATOM 789 N N . ALA B 1 17 ? -4.984 -1.504 -2.053 1 98.69 17 ALA B N 1
ATOM 790 C CA . ALA B 1 17 ? -3.826 -0.755 -1.567 1 98.69 17 ALA B CA 1
ATOM 791 C C . ALA B 1 17 ? -3.262 -1.383 -0.296 1 98.69 17 ALA B C 1
ATOM 793 O O . ALA B 1 17 ? -2.043 -1.479 -0.132 1 98.69 17 ALA B O 1
ATOM 794 N N . LEU B 1 18 ? -4.156 -1.806 0.595 1 98.69 18 LEU B N 1
ATOM 795 C CA . LEU B 1 18 ? -3.719 -2.498 1.803 1 98.69 18 LEU B CA 1
ATOM 796 C C . LEU B 1 18 ? -2.93 -3.756 1.452 1 98.69 18 LEU B C 1
ATOM 798 O O . LEU B 1 18 ? -1.844 -3.982 1.991 1 98.69 18 LEU B O 1
ATOM 802 N N . ALA B 1 19 ? -3.445 -4.512 0.532 1 98.69 19 ALA B N 1
ATOM 803 C CA . ALA B 1 19 ? -2.764 -5.734 0.116 1 98.69 19 ALA B CA 1
ATOM 804 C C . ALA B 1 19 ? -1.411 -5.418 -0.519 1 98.69 19 ALA B C 1
ATOM 806 O O . ALA B 1 19 ? -0.406 -6.062 -0.205 1 98.69 19 ALA B O 1
ATOM 807 N N . THR B 1 20 ? -1.37 -4.48 -1.405 1 98.94 20 THR B N 1
ATOM 808 C CA . THR B 1 20 ? -0.142 -4.102 -2.096 1 98.94 20 THR B CA 1
ATOM 809 C C . THR B 1 20 ? 0.911 -3.623 -1.1 1 98.94 20 THR B C 1
ATOM 811 O O . THR B 1 20 ? 2.08 -4.004 -1.194 1 98.94 20 THR B O 1
ATOM 814 N N . ALA B 1 21 ? 0.468 -2.77 -0.179 1 98.94 21 ALA B N 1
ATOM 815 C CA . ALA B 1 21 ? 1.393 -2.285 0.842 1 98.94 21 ALA B CA 1
ATOM 816 C C . ALA B 1 21 ? 1.979 -3.441 1.646 1 98.94 21 ALA B C 1
ATOM 818 O O . ALA B 1 21 ? 3.189 -3.498 1.87 1 98.94 21 ALA B O 1
ATOM 819 N N . LEU B 1 22 ? 1.104 -4.344 2.074 1 98.81 22 LEU B N 1
ATOM 820 C CA . LEU B 1 22 ? 1.558 -5.469 2.887 1 98.81 22 LEU B CA 1
ATOM 821 C C . LEU B 1 22 ? 2.564 -6.32 2.123 1 98.81 22 LEU B C 1
ATOM 823 O O . LEU B 1 22 ? 3.629 -6.652 2.65 1 98.81 22 LEU B O 1
ATOM 827 N N . VAL B 1 23 ? 2.293 -6.652 0.904 1 98.88 23 VAL B N 1
ATOM 828 C CA . VAL B 1 23 ? 3.189 -7.48 0.105 1 98.88 23 VAL B CA 1
ATOM 829 C C . VAL B 1 23 ? 4.508 -6.742 -0.124 1 98.88 23 VAL B C 1
ATOM 831 O O . VAL B 1 23 ? 5.582 -7.348 -0.07 1 98.88 23 VAL B O 1
ATOM 834 N N . ALA B 1 24 ? 4.438 -5.453 -0.421 1 98.88 24 ALA B N 1
ATOM 835 C CA . ALA B 1 24 ? 5.656 -4.672 -0.612 1 98.88 24 ALA B CA 1
ATOM 836 C C . ALA B 1 24 ? 6.535 -4.715 0.635 1 98.88 24 ALA B C 1
ATOM 838 O O . ALA B 1 24 ? 7.75 -4.91 0.541 1 98.88 24 ALA B O 1
ATOM 839 N N . LEU B 1 25 ? 5.945 -4.516 1.776 1 98.81 25 LEU B N 1
ATOM 840 C CA . LEU B 1 25 ? 6.691 -4.508 3.031 1 98.81 25 LEU B CA 1
ATOM 841 C C . LEU B 1 25 ? 7.262 -5.891 3.334 1 98.81 25 LEU B C 1
ATOM 843 O O . LEU B 1 25 ? 8.344 -6.004 3.912 1 98.81 25 LEU B O 1
ATOM 847 N N . GLU B 1 26 ? 6.586 -6.93 2.951 1 98.44 26 GLU B N 1
ATOM 848 C CA . GLU B 1 26 ? 7.023 -8.305 3.17 1 98.44 26 GLU B CA 1
ATOM 849 C C . GLU B 1 26 ? 8.273 -8.625 2.355 1 98.44 26 GLU B C 1
ATOM 851 O O . GLU B 1 26 ? 8.992 -9.578 2.652 1 98.44 26 GLU B O 1
ATOM 856 N N . GLN B 1 27 ? 8.461 -7.836 1.312 1 98.25 27 GLN B N 1
ATOM 857 C CA . GLN B 1 27 ? 9.625 -8.086 0.461 1 98.25 27 GLN B CA 1
ATOM 858 C C . GLN B 1 27 ? 10.898 -7.555 1.103 1 98.25 27 GLN B C 1
ATOM 860 O O . GLN B 1 27 ? 12.008 -7.879 0.659 1 98.25 27 GLN B O 1
ATOM 865 N N . LEU B 1 28 ? 10.828 -6.734 2.133 1 98.25 28 LEU B N 1
ATOM 866 C CA . LEU B 1 28 ? 11.992 -6.188 2.814 1 98.25 28 LEU B CA 1
ATOM 867 C C . LEU B 1 28 ? 12.695 -7.262 3.637 1 98.25 28 LEU B C 1
ATOM 869 O O . LEU B 1 28 ? 12.062 -8.219 4.078 1 98.25 28 LEU B O 1
ATOM 873 N N . PRO B 1 29 ? 14.078 -7.086 3.801 1 97.81 29 PRO B N 1
ATOM 874 C CA . PRO B 1 29 ? 14.711 -7.945 4.801 1 97.81 29 PRO B CA 1
ATOM 875 C C . PRO B 1 29 ? 14.008 -7.898 6.152 1 97.81 29 PRO B C 1
ATOM 877 O O . PRO B 1 29 ? 13.477 -6.855 6.539 1 97.81 29 PRO B O 1
ATOM 880 N N . SER B 1 30 ? 14.016 -9.055 6.93 1 97.5 30 SER B N 1
ATOM 881 C CA . SER B 1 30 ? 13.258 -9.227 8.164 1 97.5 30 SER B CA 1
ATOM 882 C C . SER B 1 30 ? 13.539 -8.094 9.148 1 97.5 30 SER B C 1
ATOM 884 O O . SER B 1 30 ? 12.625 -7.605 9.82 1 97.5 30 SER B O 1
ATOM 886 N N . LYS B 1 31 ? 14.773 -7.625 9.234 1 96.62 31 LYS B N 1
ATOM 887 C CA . LYS B 1 31 ? 15.164 -6.613 10.211 1 96.62 31 LYS B CA 1
ATOM 888 C C . LYS B 1 31 ? 14.555 -5.258 9.883 1 96.62 31 LYS B C 1
ATOM 890 O O . LYS B 1 31 ? 14.492 -4.375 10.734 1 96.62 31 LYS B O 1
ATOM 895 N N . HIS B 1 32 ? 14.109 -5.086 8.594 1 97.44 32 HIS B N 1
ATOM 896 C CA . HIS B 1 32 ? 13.578 -3.797 8.164 1 97.44 32 HIS B CA 1
ATOM 897 C C . HIS B 1 32 ? 12.062 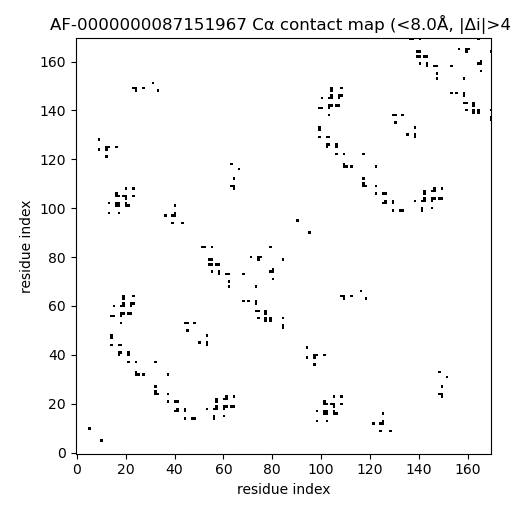-3.826 8.062 1 97.44 32 HIS B C 1
ATOM 899 O O . HIS B 1 32 ? 11.43 -2.811 7.754 1 97.44 32 HIS B O 1
ATOM 905 N N . GLN B 1 33 ? 11.445 -5.016 8.312 1 98.19 33 GLN B N 1
ATOM 906 C CA . GLN B 1 33 ? 9.992 -5.109 8.227 1 98.19 33 GLN B CA 1
ATOM 907 C C . GLN B 1 33 ? 9.328 -4.508 9.461 1 98.19 33 GLN B C 1
ATOM 909 O O . GLN B 1 33 ? 9.578 -4.945 10.586 1 98.19 33 GLN B O 1
ATOM 914 N N . PRO B 1 34 ? 8.516 -3.408 9.227 1 97.56 34 PRO B N 1
ATOM 915 C CA . PRO B 1 34 ? 7.773 -2.875 10.375 1 97.56 34 PRO B CA 1
ATOM 916 C C . PRO B 1 34 ? 6.633 -3.789 10.812 1 97.56 34 PRO B C 1
ATOM 918 O O . PRO B 1 34 ? 5.473 -3.535 10.477 1 97.56 34 PRO B O 1
ATOM 921 N N . ARG B 1 35 ? 6.867 -4.68 11.648 1 96.94 35 ARG B N 1
ATOM 922 C CA . ARG B 1 35 ? 5.992 -5.809 11.938 1 96.94 35 ARG B CA 1
ATOM 923 C C . ARG B 1 35 ? 4.68 -5.34 12.555 1 96.94 35 ARG B C 1
ATOM 925 O O . ARG B 1 35 ? 3.607 -5.84 12.203 1 96.94 35 ARG B O 1
ATOM 932 N N . ALA B 1 36 ? 4.836 -4.438 13.523 1 96.5 36 ALA B N 1
ATOM 933 C CA . ALA B 1 36 ? 3.613 -3.961 14.164 1 96.5 36 ALA B CA 1
ATOM 934 C C . ALA B 1 36 ? 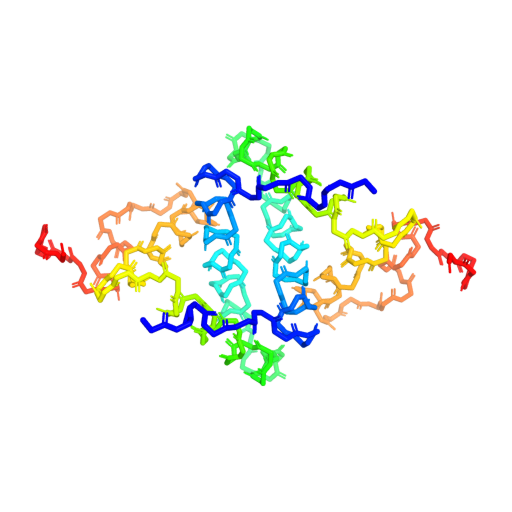2.686 -3.301 13.148 1 96.5 36 ALA B C 1
ATOM 936 O O . ALA B 1 36 ? 1.475 -3.537 13.156 1 96.5 36 ALA B O 1
ATOM 937 N N . HIS B 1 37 ? 3.262 -2.455 12.281 1 96.56 37 HIS B N 1
ATOM 938 C CA . HIS B 1 37 ? 2.479 -1.815 11.227 1 96.56 37 HIS B CA 1
ATOM 939 C C . HIS B 1 37 ? 1.896 -2.848 10.273 1 96.56 37 HIS B C 1
ATOM 941 O O . HIS B 1 37 ? 0.736 -2.742 9.867 1 96.56 37 HIS B O 1
ATOM 947 N N . MET B 1 38 ? 2.625 -3.842 9.891 1 98.38 38 MET B N 1
ATOM 948 C CA . MET B 1 38 ? 2.172 -4.895 8.984 1 98.38 38 MET B CA 1
ATOM 949 C C . MET B 1 38 ? 1.003 -5.664 9.594 1 98.38 38 MET B C 1
ATOM 951 O O . MET B 1 38 ? 0.053 -6.016 8.891 1 98.38 38 MET B O 1
ATOM 955 N N . GLU B 1 39 ? 1.075 -5.898 10.875 1 97.88 39 GLU B N 1
ATOM 956 C CA . GLU B 1 39 ? -0.018 -6.586 11.562 1 97.88 39 GLU B CA 1
ATOM 957 C C . GLU B 1 39 ? -1.299 -5.758 11.523 1 97.88 39 GLU B C 1
ATOM 959 O O . GLU B 1 39 ? -2.385 -6.293 11.297 1 97.88 39 GLU B O 1
ATOM 964 N N . ASP B 1 40 ? -1.146 -4.469 11.727 1 97.81 40 ASP B N 1
ATOM 965 C CA . ASP B 1 40 ? -2.311 -3.59 11.664 1 97.81 40 ASP B CA 1
ATOM 966 C C . ASP B 1 40 ? -2.924 -3.6 10.266 1 97.81 40 ASP B C 1
ATOM 968 O O . ASP B 1 40 ? -4.148 -3.648 10.117 1 97.81 40 ASP B O 1
ATOM 972 N N . VAL B 1 41 ? -2.119 -3.549 9.281 1 98.25 41 VAL B N 1
ATOM 973 C CA . VAL B 1 41 ? -2.592 -3.582 7.902 1 98.25 41 VAL B CA 1
ATOM 974 C C . VAL B 1 41 ? -3.326 -4.895 7.641 1 98.25 41 VAL B C 1
ATOM 976 O O . VAL B 1 41 ? -4.402 -4.902 7.039 1 98.25 41 VAL B O 1
ATOM 979 N N . ARG B 1 42 ? -2.752 -5.965 8.109 1 97.75 42 ARG B N 1
ATOM 980 C CA . ARG B 1 42 ? -3.361 -7.273 7.902 1 97.75 42 ARG B CA 1
ATOM 981 C C . ARG B 1 42 ? -4.73 -7.355 8.57 1 97.75 42 ARG B C 1
ATOM 983 O O . ARG B 1 42 ? -5.672 -7.914 8.008 1 97.75 42 ARG B O 1
ATOM 990 N N . LYS B 1 43 ? -4.809 -6.832 9.727 1 96.75 43 LYS B N 1
ATOM 991 C CA . LYS B 1 43 ? -6.07 -6.836 10.461 1 96.75 43 LYS B CA 1
ATOM 992 C C . LYS B 1 43 ? -7.152 -6.078 9.695 1 96.75 43 LYS B C 1
ATOM 994 O O . LYS B 1 43 ? -8.281 -6.562 9.562 1 96.75 43 LYS B O 1
ATOM 999 N N . ILE B 1 44 ? -6.848 -4.93 9.25 1 96.5 44 ILE B N 1
ATOM 1000 C CA . ILE B 1 44 ? -7.824 -4.125 8.523 1 96.5 44 ILE B CA 1
ATOM 1001 C C . ILE B 1 44 ? -8.195 -4.812 7.215 1 96.5 44 ILE B C 1
ATOM 1003 O O . ILE B 1 44 ? -9.367 -4.883 6.852 1 96.5 44 ILE B O 1
ATOM 1007 N N . LEU B 1 45 ? -7.184 -5.328 6.5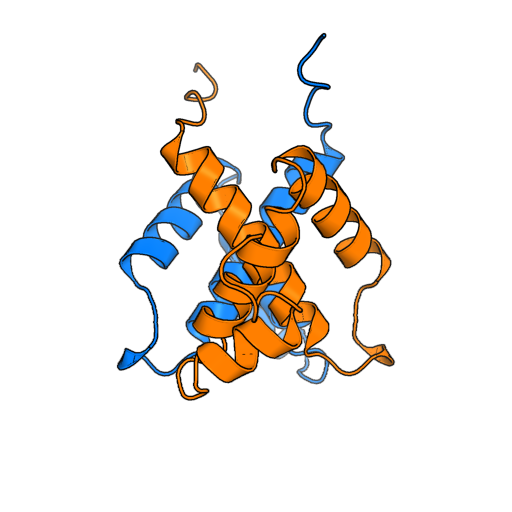51 1 97.19 45 LEU B N 1
ATOM 1008 C CA . LEU B 1 45 ? -7.441 -6.051 5.309 1 97.19 45 LEU B CA 1
ATOM 1009 C C . LEU B 1 45 ? -8.391 -7.219 5.543 1 97.19 45 LEU B C 1
ATOM 1011 O O . LEU B 1 45 ? -9.359 -7.395 4.801 1 97.19 45 LEU B O 1
ATOM 1015 N N . THR B 1 46 ? -8.133 -7.949 6.578 1 96.69 46 THR B N 1
ATOM 1016 C CA . THR B 1 46 ? -8.945 -9.109 6.91 1 96.69 46 THR B CA 1
ATOM 1017 C C . THR B 1 46 ? -10.375 -8.695 7.238 1 96.69 46 THR B C 1
ATOM 1019 O O . THR B 1 46 ? -11.336 -9.367 6.852 1 96.69 46 THR B O 1
ATOM 1022 N N . SER B 1 47 ? -10.484 -7.59 7.914 1 93.75 47 SER B N 1
ATOM 1023 C CA . SER B 1 47 ? -11.812 -7.121 8.32 1 93.75 47 SER B CA 1
ATOM 1024 C C . SER B 1 47 ? -12.617 -6.645 7.117 1 93.75 47 SER B C 1
ATOM 1026 O O . SER B 1 47 ? -13.844 -6.582 7.172 1 93.75 47 SER B O 1
ATOM 1028 N N . ARG B 1 48 ? -11.984 -6.344 6.02 1 92.69 48 ARG B N 1
ATOM 1029 C CA . ARG B 1 48 ? -12.648 -5.789 4.844 1 92.69 48 ARG B CA 1
ATOM 1030 C C . ARG B 1 48 ? -12.992 -6.887 3.842 1 92.69 48 ARG B C 1
ATOM 1032 O O . ARG B 1 48 ? -13.703 -6.641 2.863 1 92.69 48 ARG B O 1
ATOM 1039 N N . CYS B 1 49 ? -12.43 -8.008 4.113 1 91.81 49 CYS B N 1
ATOM 1040 C CA . CYS B 1 49 ? -12.555 -9.062 3.111 1 91.81 49 CYS B CA 1
ATOM 1041 C C . CYS B 1 49 ? -13.367 -10.234 3.65 1 91.81 49 CYS B C 1
ATOM 1043 O O . CYS B 1 49 ? -13.367 -10.492 4.855 1 91.81 49 CYS B O 1
ATOM 1045 N N . GLU B 1 50 ? -14.094 -10.844 2.725 1 86.56 50 GLU B N 1
ATOM 1046 C CA . GLU B 1 50 ? -14.664 -12.148 3.055 1 86.56 50 GLU B CA 1
ATOM 1047 C C . GLU B 1 50 ? -13.562 -13.18 3.295 1 86.56 50 GLU B C 1
ATOM 1049 O O . GLU B 1 50 ? -12.438 -13.016 2.834 1 86.56 50 GLU B O 1
ATOM 1054 N N . SER B 1 51 ? -13.945 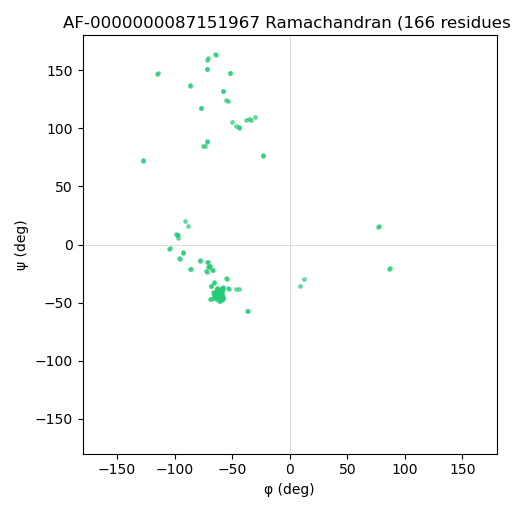-14.211 3.896 1 78.88 51 SER B N 1
ATOM 1055 C CA . SER B 1 51 ? -13 -15.281 4.207 1 78.88 51 SER B CA 1
ATOM 1056 C C . SER B 1 51 ? -12.336 -15.812 2.941 1 78.88 51 SER B C 1
ATOM 1058 O O . SER B 1 51 ? -13 -16.062 1.938 1 78.88 51 SER B O 1
ATOM 1060 N N . GLY B 1 52 ? -11.086 -15.969 2.859 1 79.25 52 GLY B N 1
ATOM 1061 C CA . GLY B 1 52 ? -10.336 -16.484 1.722 1 79.25 52 GLY B CA 1
ATOM 1062 C C . GLY B 1 52 ? -9.953 -15.406 0.725 1 79.25 52 GLY B C 1
ATOM 1063 O O . GLY B 1 52 ? -9.055 -15.602 -0.098 1 79.25 52 GLY B O 1
ATOM 1064 N N . ALA B 1 53 ? -10.688 -14.352 0.823 1 93.38 53 ALA B N 1
ATOM 1065 C CA . ALA B 1 53 ? -10.438 -13.312 -0.171 1 93.38 53 ALA B CA 1
ATOM 1066 C C . ALA B 1 53 ? -9.125 -12.586 0.11 1 93.38 53 ALA B C 1
ATOM 1068 O O . ALA B 1 53 ? -8.516 -12.008 -0.796 1 93.38 53 ALA B O 1
ATOM 1069 N N . VAL B 1 54 ? -8.703 -12.656 1.355 1 96.19 54 VAL B N 1
ATOM 1070 C CA . VAL B 1 54 ? -7.461 -11.984 1.736 1 96.19 54 VAL B CA 1
ATOM 1071 C C . VAL B 1 54 ? -6.297 -12.555 0.926 1 96.19 54 VAL B C 1
ATOM 1073 O O . VAL B 1 54 ? -5.516 -11.797 0.338 1 96.19 54 VAL B O 1
ATOM 1076 N N . THR B 1 55 ? -6.238 -13.883 0.871 1 96.38 55 THR B N 1
ATOM 1077 C CA . THR B 1 55 ? -5.152 -14.539 0.153 1 96.38 55 THR B CA 1
ATOM 1078 C C . THR B 1 55 ? -5.191 -14.18 -1.331 1 96.38 55 THR B C 1
ATOM 1080 O O . THR B 1 55 ? -4.148 -13.977 -1.956 1 96.38 55 THR B O 1
ATOM 1083 N N . LEU B 1 56 ? -6.344 -14.109 -1.847 1 96.44 56 LEU B N 1
ATOM 1084 C CA . LEU B 1 56 ? -6.492 -13.727 -3.246 1 96.44 56 LEU B CA 1
ATOM 1085 C C . LEU B 1 56 ? -6.004 -12.305 -3.477 1 96.44 56 LEU B C 1
ATOM 1087 O O . LEU B 1 56 ? -5.297 -12.031 -4.449 1 96.44 56 LEU B O 1
ATOM 1091 N N . HIS B 1 57 ? -6.359 -11.43 -2.615 1 97.62 57 HIS B N 1
ATOM 1092 C CA . HIS B 1 57 ? -5.906 -10.055 -2.736 1 97.62 57 HIS B CA 1
ATOM 1093 C C . HIS B 1 57 ? -4.387 -9.961 -2.613 1 97.62 57 HIS B C 1
ATOM 1095 O O . HIS B 1 57 ? -3.752 -9.164 -3.305 1 97.62 57 HIS B O 1
ATOM 1101 N N . LEU B 1 58 ? -3.855 -10.75 -1.744 1 98 58 LEU B N 1
ATOM 1102 C CA . LEU B 1 58 ? -2.404 -10.742 -1.586 1 98 58 LEU B CA 1
ATOM 1103 C C . LEU B 1 58 ? -1.717 -11.266 -2.844 1 98 58 LEU B C 1
ATOM 1105 O O . LEU B 1 58 ? -0.71 -10.703 -3.283 1 98 58 LEU B O 1
ATOM 1109 N N . ALA B 1 59 ? -2.262 -12.297 -3.404 1 97.5 59 ALA B N 1
ATOM 1110 C CA . ALA B 1 59 ? -1.704 -12.836 -4.641 1 97.5 59 ALA B CA 1
ATOM 1111 C C . ALA B 1 59 ? -1.788 -11.812 -5.773 1 97.5 59 ALA B C 1
ATOM 1113 O O . ALA B 1 59 ? -0.834 -11.641 -6.531 1 97.5 59 ALA B O 1
ATOM 1114 N N . GLN B 1 60 ? -2.869 -11.203 -5.84 1 97.69 60 GLN B N 1
ATOM 1115 C CA . GLN B 1 60 ? -3.051 -10.172 -6.855 1 97.69 60 GLN B CA 1
ATOM 1116 C C . GLN B 1 60 ? -2.066 -9.023 -6.656 1 97.69 60 GLN B C 1
ATOM 1118 O O . GLN B 1 60 ? -1.523 -8.484 -7.621 1 97.69 60 GLN B O 1
ATOM 1123 N N . ALA B 1 61 ? -1.862 -8.617 -5.477 1 98.44 61 ALA B N 1
ATOM 1124 C CA . ALA B 1 61 ? -0.885 -7.582 -5.164 1 98.44 61 ALA B CA 1
ATOM 1125 C C . ALA B 1 61 ? 0.521 -8.008 -5.582 1 98.44 61 ALA B C 1
ATOM 1127 O O . ALA B 1 61 ? 1.282 -7.203 -6.125 1 98.44 61 ALA B O 1
ATOM 1128 N N . LYS B 1 62 ? 0.85 -9.258 -5.262 1 98.56 62 LYS B N 1
ATOM 1129 C CA . LYS B 1 62 ? 2.154 -9.781 -5.656 1 98.56 62 LYS B CA 1
ATOM 1130 C C . LYS B 1 62 ? 2.334 -9.727 -7.172 1 98.56 62 LYS B C 1
ATOM 1132 O O . LYS B 1 62 ? 3.41 -9.375 -7.66 1 98.56 62 LYS B O 1
ATOM 1137 N N . CYS B 1 63 ? 1.308 -10.086 -7.879 1 98 63 CYS B N 1
ATOM 1138 C CA . CYS B 1 63 ? 1.365 -9.992 -9.336 1 98 63 CYS B CA 1
ATOM 1139 C C . CYS B 1 63 ? 1.623 -8.562 -9.781 1 98 63 CYS B C 1
ATOM 1141 O O . CYS B 1 63 ? 2.363 -8.328 -10.742 1 98 63 CYS B O 1
ATOM 1143 N N . ARG B 1 64 ? 1.003 -7.594 -9.133 1 97.94 64 ARG B N 1
ATOM 1144 C CA . ARG B 1 64 ? 1.178 -6.188 -9.477 1 97.94 64 ARG B CA 1
ATOM 1145 C C . ARG B 1 64 ? 2.623 -5.75 -9.266 1 97.94 64 ARG B C 1
ATOM 1147 O O . ARG B 1 64 ? 3.166 -4.984 -10.07 1 97.94 64 ARG B O 1
ATOM 1154 N N . LEU B 1 65 ? 3.205 -6.242 -8.242 1 98.56 65 LEU B N 1
ATOM 1155 C CA . LEU B 1 65 ? 4.535 -5.777 -7.855 1 98.56 65 LEU B CA 1
ATOM 1156 C C . LEU B 1 65 ? 5.613 -6.555 -8.602 1 98.56 65 LEU B C 1
ATOM 1158 O O . LEU B 1 65 ? 6.77 -6.121 -8.664 1 98.56 65 LEU B O 1
ATOM 1162 N N . PHE B 1 66 ? 5.242 -7.707 -9.078 1 98.44 66 PHE B N 1
ATOM 1163 C CA . PHE B 1 66 ? 6.184 -8.539 -9.82 1 98.44 66 PHE B CA 1
ATOM 1164 C C . PHE B 1 66 ? 5.609 -8.945 -11.172 1 98.44 66 PHE B C 1
ATOM 1166 O O . PHE B 1 66 ? 5.383 -10.133 -11.422 1 98.44 66 PHE B O 1
ATOM 1173 N N . PRO B 1 67 ? 5.527 -8.008 -12.055 1 97.69 67 PRO B N 1
ATOM 1174 C CA . PRO B 1 67 ? 4.789 -8.211 -13.297 1 97.69 67 PRO B CA 1
ATOM 1175 C C . PRO B 1 67 ? 5.492 -9.18 -14.25 1 97.69 67 PRO B C 1
ATOM 1177 O O . PRO B 1 67 ? 4.871 -9.711 -15.172 1 97.69 67 PRO B O 1
ATOM 1180 N N . ASP B 1 68 ? 6.734 -9.484 -14.062 1 97.25 68 ASP B N 1
ATOM 1181 C CA . ASP B 1 68 ? 7.461 -10.352 -14.984 1 97.25 68 ASP B CA 1
ATOM 1182 C C . ASP B 1 68 ? 7.398 -11.805 -14.531 1 97.25 68 ASP B C 1
ATOM 1184 O O . ASP B 1 68 ? 7.848 -12.703 -15.25 1 97.25 68 ASP B O 1
ATOM 1188 N N . THR B 1 69 ? 6.852 -12.016 -13.359 1 97.31 69 THR B N 1
ATOM 1189 C CA . THR B 1 69 ? 6.695 -13.383 -12.875 1 97.31 69 THR B CA 1
ATOM 1190 C C . THR B 1 69 ? 5.395 -13.992 -13.383 1 97.31 69 THR B C 1
ATOM 1192 O O . THR B 1 69 ? 4.355 -13.328 -13.398 1 97.31 69 THR B O 1
ATOM 1195 N N . ASN B 1 70 ? 5.473 -15.211 -13.789 1 97.31 70 ASN B N 1
ATOM 1196 C CA . ASN B 1 70 ? 4.27 -15.922 -14.195 1 97.31 70 ASN B CA 1
ATOM 1197 C C . ASN B 1 70 ? 3.211 -15.914 -13.094 1 97.31 70 ASN B C 1
ATOM 1199 O O . ASN B 1 70 ? 3.449 -16.422 -11.992 1 97.31 70 ASN B O 1
ATOM 1203 N N . PRO B 1 71 ? 2.064 -15.453 -13.391 1 97.06 71 PRO B N 1
ATOM 1204 C CA . PRO B 1 71 ? 1.023 -15.367 -12.367 1 97.06 71 PRO B CA 1
ATOM 1205 C C . PRO B 1 71 ? 0.694 -16.734 -11.75 1 97.06 71 PRO B C 1
ATOM 1207 O O . PRO B 1 71 ? 0.359 -16.812 -10.57 1 97.06 71 PRO B O 1
ATOM 1210 N N . LEU B 1 72 ? 0.695 -17.734 -12.523 1 95.69 72 LEU B N 1
ATOM 1211 C CA . LEU B 1 72 ? 0.376 -19.062 -12.008 1 95.69 72 LEU B CA 1
ATOM 1212 C C . LEU B 1 72 ? 1.334 -19.453 -10.883 1 95.69 72 LEU B C 1
ATOM 1214 O O . LEU B 1 72 ? 0.933 -20.109 -9.922 1 95.69 72 LEU B O 1
ATOM 1218 N N . ILE B 1 73 ? 2.596 -19.094 -11.039 1 96.69 73 ILE B N 1
ATOM 1219 C CA . ILE B 1 73 ? 3.596 -19.359 -10.008 1 96.69 73 ILE B 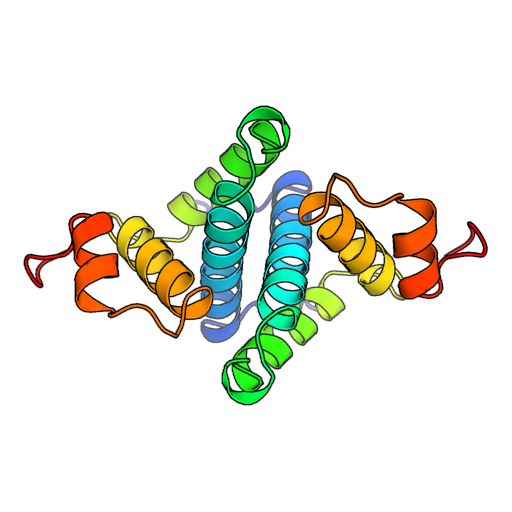CA 1
ATOM 1220 C C . ILE B 1 73 ? 3.246 -18.594 -8.734 1 96.69 73 ILE B C 1
ATOM 1222 O O . ILE B 1 73 ? 3.299 -19.141 -7.633 1 96.69 73 ILE B O 1
ATOM 1226 N N . ILE B 1 74 ? 2.803 -17.375 -8.891 1 97.06 74 ILE B N 1
ATOM 1227 C CA . ILE B 1 74 ? 2.467 -16.531 -7.746 1 97.06 74 ILE B CA 1
ATOM 1228 C C . ILE B 1 74 ? 1.229 -17.078 -7.043 1 97.06 74 ILE B C 1
ATOM 1230 O O . ILE B 1 74 ? 1.217 -17.234 -5.82 1 97.06 74 ILE B O 1
ATOM 1234 N N . TYR B 1 75 ? 0.223 -17.406 -7.781 1 95.62 75 TYR B N 1
ATOM 1235 C CA . TYR B 1 75 ? -0.995 -17.938 -7.176 1 95.62 75 TYR B CA 1
ATOM 1236 C C . TYR B 1 75 ? -0.714 -19.234 -6.426 1 95.62 75 TYR B C 1
ATOM 1238 O O . TYR B 1 75 ? -1.278 -19.469 -5.355 1 95.62 75 TYR B O 1
ATOM 1246 N N . GLU B 1 76 ? 0.127 -20.016 -7.02 1 95.5 76 GLU B N 1
ATOM 1247 C CA . GLU B 1 76 ? 0.514 -21.25 -6.344 1 95.5 76 GLU B CA 1
ATOM 1248 C C . GLU B 1 76 ? 1.238 -20.969 -5.031 1 95.5 76 GLU B C 1
ATOM 1250 O O . GLU B 1 76 ? 1.03 -21.656 -4.031 1 95.5 76 GLU B O 1
ATOM 1255 N N . GLU B 1 77 ? 2.131 -19.984 -5.059 1 95.38 77 GLU B N 1
ATOM 1256 C CA . GLU B 1 77 ? 2.846 -19.562 -3.859 1 95.38 77 GLU B CA 1
ATOM 1257 C C . GLU B 1 77 ? 1.876 -19.203 -2.736 1 95.38 77 GLU B C 1
ATOM 1259 O O . GLU B 1 77 ? 2.189 -19.391 -1.558 1 95.38 77 GLU B O 1
ATOM 1264 N N . TYR B 1 78 ? 0.705 -18.734 -3.143 1 95.19 78 TYR B N 1
ATOM 1265 C CA . TYR B 1 78 ? -0.284 -18.312 -2.156 1 95.19 78 TYR B CA 1
ATOM 1266 C C . TYR B 1 78 ? -1.314 -19.422 -1.917 1 95.19 78 TYR B C 1
ATOM 1268 O O . TYR B 1 78 ? -2.344 -19.188 -1.281 1 95.19 78 TYR B O 1
ATOM 1276 N N . GLY B 1 79 ? -1.01 -20.609 -2.512 1 92.94 79 GLY B N 1
ATOM 1277 C CA . GLY B 1 79 ? -1.859 -21.766 -2.258 1 92.94 79 GLY B CA 1
ATOM 1278 C C . GLY B 1 79 ? -3.158 -21.719 -3.041 1 92.94 79 GLY B C 1
ATOM 1279 O O . GLY B 1 79 ? -4.16 -22.297 -2.613 1 92.94 79 GLY B O 1
ATOM 1280 N N . LEU B 1 80 ? -3.25 -20.906 -4.035 1 89.81 80 LEU B N 1
ATOM 1281 C CA . LEU B 1 80 ? -4.473 -20.75 -4.812 1 89.81 80 LEU B CA 1
ATOM 1282 C C . LEU B 1 80 ? -4.422 -21.594 -6.086 1 89.81 80 LEU B C 1
ATOM 1284 O O . LEU B 1 80 ? -5.195 -21.359 -7.016 1 89.81 80 LEU B O 1
ATOM 1288 N N . LYS B 1 81 ? -3.355 -22.406 -6.234 1 74.19 81 LYS B N 1
ATOM 1289 C CA . LYS B 1 81 ? -3.287 -23.266 -7.422 1 74.19 81 LYS B CA 1
ATOM 1290 C C . LYS B 1 81 ? -4.672 -23.781 -7.805 1 74.19 81 LYS B C 1
ATOM 1292 O O . LYS B 1 81 ? -4.988 -23.891 -8.992 1 74.19 81 LYS B O 1
ATOM 1297 N N . ASP B 1 82 ? -5.281 -24.438 -6.875 1 59.62 82 ASP B N 1
ATOM 1298 C CA . ASP B 1 82 ? -6.523 -25.078 -7.289 1 59.62 82 ASP B CA 1
ATOM 1299 C C . ASP B 1 82 ? -7.648 -24.062 -7.438 1 59.62 82 ASP B C 1
ATOM 1301 O O . ASP B 1 82 ? -7.766 -23.125 -6.629 1 59.62 82 ASP B O 1
ATOM 1305 N N . GLY B 1 83 ? -7.922 -23.266 -8.578 1 47.06 83 GLY B N 1
ATOM 1306 C CA . GLY B 1 83 ? -8.984 -22.344 -8.961 1 47.06 83 GLY B CA 1
ATOM 1307 C C . GLY B 1 83 ? -9.883 -21.953 -7.801 1 47.06 83 GLY B C 1
ATOM 1308 O O . GLY B 1 83 ? -10.844 -21.219 -7.977 1 47.06 83 GLY B O 1
ATOM 1309 N N . LEU B 1 84 ? -10.133 -22.75 -6.758 1 41.38 84 LEU B N 1
ATOM 1310 C CA . LEU B 1 84 ? -11.258 -22.672 -5.832 1 41.38 84 LEU B CA 1
ATOM 1311 C C . LEU B 1 84 ? -10.945 -21.75 -4.656 1 41.38 84 LEU B C 1
ATOM 1313 O O . LEU B 1 84 ? -11.664 -21.734 -3.66 1 41.38 84 LEU B O 1
ATOM 1317 N N . GLY B 1 85 ? -10.086 -20.938 -4.543 1 33.91 85 GLY B N 1
ATOM 1318 C CA . GLY B 1 85 ? -10.359 -20.203 -3.322 1 33.91 85 GLY B CA 1
ATOM 1319 C C . GLY B 1 85 ? -11.625 -19.375 -3.396 1 33.91 85 GLY B C 1
ATOM 1320 O O . GLY B 1 85 ? -12.164 -19.141 -4.484 1 33.91 85 GLY B O 1
#

Secondary structure (DSSP, 8-state):
-------HHHHHHHHHHHHHHHHHHHTS-GGG--HHHHHHHHHHHHHHS-TTHHHHHHHHHHHHH-TTS-HHHHHHHTT--STT-/-------HHHHHHHHHHHHHHHHHHHTS-GGG--HHHHHHHHHHHHHHS-TTHHHHHHHHHHHHH-TTS-HHHHHHHTT--STT-

Organism: NCBI:txid2511166